Protein AF-R9IE55-F1 (afdb_monomer_lite)

Foldseek 3Di:
DKDKAKFFADPVDPFRWGWDAAPLRDIWIETEDQPDQFKEFEEAPVVVCNRQVPKAWDLAWEQDDDPPDHTDIFTKIWRQWDWDHDPPAIAIEGRRIYTYPYPHDPVTRMYDYPQQLPPKDWDWADPPVNTIIIMIMDDDRYWYKDFDADPVHRRYTPGIHTDPDPPPPDDDPDD

Sequence (175 aa):
MSKILSMQLSNKSTKPVFTTITPANKQIKCLFDTGADMPVWCGSEGLLKIVFPKVELMNKKFLLGGFGRKAEIVDVYKIPEFIIKNEEDILTFQNLYIASSFDRNFGCDLILSATMFSHMDYSILNRMGNSSRLRIEYDRDVYYTQMILNQQRTGVVERIYSFASETEETMNDNI

Radius of gyration: 15.87 Å; chains: 1; bounding box: 41×35×45 Å

Secondary structure (DSSP, 8-state):
--EEEEEEPPTT-SS-EEEEE-TTS-EEEEEEETT-SS-EE-S-HHHHHHH-TT-EEEEEEEEE--TTS--EEEEEEEEEEEEEE-SS-EEEEEEEEEEE-TT---SSSEEEEGGGGTTSEEEEEEEETTEEEEEEEES-SEEEEEEEEETTEEEEEEEEEEESSTT---S-S--

Structure (mmCIF, N/CA/C/O backbone):
data_AF-R9IE55-F1
#
_entry.id   AF-R9IE55-F1
#
loop_
_atom_site.group_PDB
_atom_site.id
_atom_site.type_symbol
_atom_site.label_atom_id
_atom_site.label_alt_id
_atom_site.label_comp_id
_atom_site.label_asym_id
_atom_site.label_entity_id
_atom_site.label_seq_id
_atom_site.pdbx_PDB_ins_code
_atom_site.Cartn_x
_atom_site.Cartn_y
_atom_site.Cartn_z
_atom_site.occupancy
_atom_site.B_iso_or_equiv
_atom_site.auth_seq_id
_atom_site.auth_comp_id
_atom_site.auth_asym_id
_atom_site.auth_atom_id
_atom_site.pdbx_PDB_model_num
ATOM 1 N N . MET A 1 1 ? -23.743 2.382 4.112 1.00 70.06 1 MET A N 1
ATOM 2 C CA . MET A 1 1 ? -23.441 3.546 4.975 1.00 70.06 1 MET A CA 1
ATOM 3 C C . MET A 1 1 ? -21.963 3.831 4.821 1.00 70.06 1 MET A C 1
ATOM 5 O O . MET A 1 1 ? -21.215 2.864 4.772 1.00 70.06 1 MET A O 1
ATOM 9 N N . SER A 1 2 ? -21.569 5.101 4.712 1.00 86.69 2 SER A N 1
ATOM 10 C CA . SER A 1 2 ? -20.148 5.475 4.695 1.00 86.69 2 SER A CA 1
ATOM 11 C C . SER A 1 2 ? -19.520 5.192 6.066 1.00 86.69 2 SER A C 1
ATOM 13 O O . SER A 1 2 ? -20.157 5.441 7.094 1.00 86.69 2 SER A O 1
ATOM 15 N N . LYS A 1 3 ? -18.312 4.634 6.064 1.00 93.81 3 LYS A N 1
ATOM 16 C CA . LYS A 1 3 ? -17.458 4.349 7.222 1.00 93.81 3 LYS A CA 1
ATOM 17 C C . LYS A 1 3 ? -16.253 5.280 7.193 1.00 93.81 3 LYS A C 1
ATOM 19 O O . LYS A 1 3 ? -15.870 5.766 6.131 1.00 93.81 3 LYS A O 1
ATOM 24 N N . ILE A 1 4 ? -15.649 5.530 8.354 1.00 95.50 4 ILE A N 1
ATOM 25 C CA . ILE A 1 4 ? -14.524 6.462 8.477 1.00 95.50 4 ILE A CA 1
ATOM 26 C C . ILE A 1 4 ? -13.386 5.790 9.236 1.00 95.50 4 ILE A C 1
ATOM 28 O O . ILE A 1 4 ? -13.413 5.699 10.455 1.00 95.50 4 ILE A O 1
ATOM 32 N N . LEU A 1 5 ? -12.323 5.420 8.528 1.00 96.38 5 LEU A N 1
ATOM 33 C CA . LEU A 1 5 ? -11.100 4.914 9.137 1.00 96.38 5 LEU A CA 1
ATOM 34 C C . LEU A 1 5 ? -10.164 6.090 9.409 1.00 96.38 5 LEU A C 1
ATOM 36 O O . LEU A 1 5 ? -9.765 6.820 8.502 1.00 9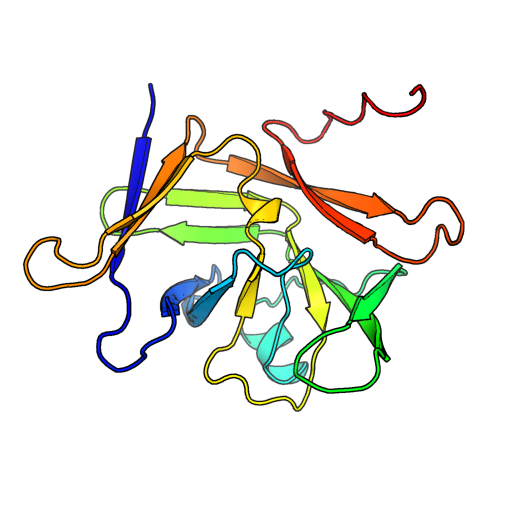6.38 5 LEU A O 1
ATOM 40 N N . SER A 1 6 ? -9.790 6.269 10.672 1.00 95.56 6 SER A N 1
ATOM 41 C CA . SER A 1 6 ? -8.880 7.332 11.099 1.00 95.56 6 SER A CA 1
ATOM 42 C C . SER A 1 6 ? -7.593 6.742 11.672 1.00 95.56 6 SER A C 1
ATOM 44 O O . SER A 1 6 ? -7.588 6.255 12.803 1.00 95.56 6 SER A O 1
ATOM 46 N N . MET A 1 7 ? -6.482 6.901 10.953 1.00 96.56 7 MET A N 1
ATOM 47 C CA . MET A 1 7 ? -5.146 6.475 11.374 1.00 96.56 7 MET A CA 1
ATOM 48 C C . MET A 1 7 ? -4.347 7.645 11.947 1.00 96.56 7 MET A C 1
ATOM 50 O O . MET A 1 7 ? -4.204 8.689 11.309 1.00 96.56 7 MET A O 1
ATOM 54 N N . GLN A 1 8 ? -3.782 7.477 13.142 1.00 95.38 8 GLN A N 1
ATOM 55 C CA . GLN A 1 8 ? -2.867 8.468 13.705 1.00 95.38 8 GLN A CA 1
ATOM 56 C C . GLN A 1 8 ? -1.535 8.466 12.950 1.00 95.38 8 GLN A C 1
ATOM 58 O O . GLN A 1 8 ? -0.887 7.430 12.805 1.00 95.38 8 GLN A O 1
ATOM 63 N N . LEU A 1 9 ? -1.120 9.648 12.497 1.00 96.06 9 LEU A N 1
ATOM 64 C CA . LEU A 1 9 ? 0.173 9.857 11.865 1.00 96.06 9 LEU A CA 1
ATOM 65 C C . LEU A 1 9 ? 1.262 10.043 12.930 1.00 96.06 9 LEU A C 1
ATOM 67 O O . LEU A 1 9 ? 1.040 10.585 14.016 1.00 96.06 9 LEU A O 1
ATOM 71 N N . SER A 1 10 ? 2.470 9.601 12.604 1.00 94.06 10 SER A N 1
ATOM 72 C CA . SER A 1 10 ? 3.658 9.722 13.439 1.00 94.06 10 SER A CA 1
ATOM 73 C C . SER A 1 10 ? 4.043 11.188 13.630 1.00 94.06 10 SER A C 1
ATOM 75 O O . SER A 1 10 ? 4.409 11.869 12.678 1.00 94.06 10 SER A O 1
ATOM 77 N N . ASN A 1 11 ? 4.105 11.638 14.883 1.00 90.25 11 ASN A N 1
ATOM 78 C CA . ASN A 1 11 ? 4.624 12.960 15.254 1.00 90.25 11 ASN A CA 1
ATOM 79 C C . ASN A 1 11 ? 6.151 13.102 15.085 1.00 90.25 11 ASN A C 1
ATOM 81 O O . ASN A 1 11 ? 6.688 14.198 15.206 1.00 90.25 11 ASN A O 1
ATOM 85 N N . LYS A 1 12 ? 6.860 11.999 14.811 1.00 89.19 12 LYS A N 1
ATOM 86 C CA . LYS A 1 12 ? 8.313 11.971 14.565 1.00 89.19 12 LYS A CA 1
ATOM 87 C C . LYS A 1 12 ? 8.685 12.187 13.094 1.00 89.19 12 LYS A C 1
ATOM 89 O O . LYS A 1 12 ? 9.859 12.113 12.750 1.00 89.19 12 LYS A O 1
ATOM 94 N N . SER A 1 13 ? 7.699 12.375 12.219 1.00 86.44 13 SER A N 1
ATOM 95 C CA . SER A 1 13 ? 7.881 12.512 10.774 1.00 86.44 13 SER A CA 1
ATOM 96 C C . SER A 1 13 ? 7.093 13.713 10.272 1.00 86.44 13 SER A C 1
ATOM 98 O O . SER A 1 13 ? 5.951 13.914 10.665 1.00 86.44 13 SER A O 1
ATOM 100 N N . THR A 1 14 ? 7.686 14.490 9.369 1.00 86.00 14 THR A N 1
ATOM 101 C CA . THR A 1 14 ? 6.966 15.532 8.618 1.00 86.00 14 THR A CA 1
ATOM 102 C C . THR A 1 14 ? 6.121 14.947 7.485 1.00 86.00 14 THR A C 1
ATOM 104 O O . THR A 1 14 ? 5.199 15.595 7.002 1.00 86.00 14 THR A O 1
ATOM 107 N N . LYS A 1 15 ? 6.426 13.715 7.062 1.00 91.88 15 LYS A N 1
ATOM 108 C CA . LYS A 1 15 ? 5.652 12.951 6.079 1.00 91.88 15 LYS A CA 1
ATOM 109 C C . LYS A 1 15 ? 4.494 12.203 6.759 1.00 91.88 15 LYS A C 1
ATOM 111 O O . LYS A 1 15 ? 4.687 11.767 7.901 1.00 91.88 15 LYS A O 1
ATOM 116 N N . PRO A 1 16 ? 3.360 11.969 6.069 1.00 95.19 16 PRO A N 1
ATOM 117 C CA . PRO A 1 16 ? 2.189 11.271 6.611 1.00 95.19 16 PRO A CA 1
ATOM 118 C C . PRO A 1 16 ? 2.438 9.760 6.744 1.00 95.19 16 PRO A C 1
ATOM 120 O O . PRO A 1 16 ? 1.968 8.939 5.959 1.00 95.19 16 PRO A O 1
ATOM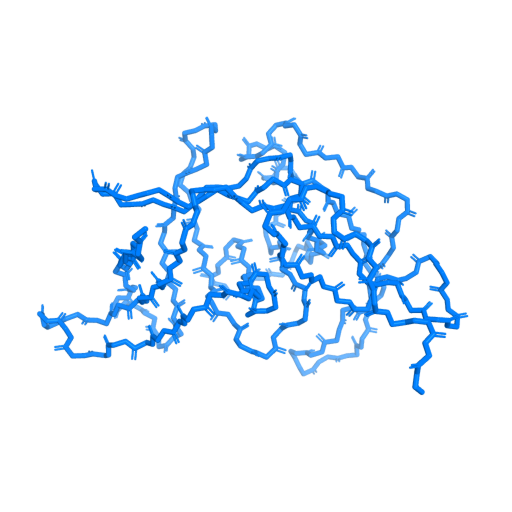 123 N N . VAL A 1 17 ? 3.217 9.404 7.763 1.00 96.75 17 VAL A N 1
ATOM 124 C CA . VAL A 1 17 ? 3.571 8.024 8.099 1.00 96.75 17 VAL A CA 1
ATOM 125 C C . VAL A 1 17 ? 2.673 7.533 9.222 1.00 96.75 17 VAL A C 1
ATOM 127 O O . VAL A 1 17 ? 2.535 8.219 10.229 1.00 96.75 17 VAL A O 1
ATOM 130 N N . PHE A 1 18 ? 2.130 6.331 9.100 1.00 96.62 18 PHE A N 1
ATOM 131 C CA . PHE A 1 18 ? 1.407 5.633 10.164 1.00 96.62 18 PHE A CA 1
ATOM 132 C C . PHE A 1 18 ? 1.877 4.179 10.253 1.00 96.62 18 PHE A C 1
ATOM 134 O O . PHE A 1 18 ? 2.637 3.707 9.410 1.00 96.62 18 PHE A O 1
ATOM 141 N N . THR A 1 19 ? 1.454 3.457 11.284 1.00 96.94 19 THR A N 1
ATOM 142 C CA . THR A 1 19 ? 1.740 2.023 11.422 1.00 96.94 19 THR A CA 1
ATOM 143 C C . THR A 1 19 ? 0.476 1.200 11.255 1.00 96.94 19 THR A C 1
ATOM 145 O O . THR A 1 19 ? -0.568 1.583 11.776 1.00 96.94 19 THR A O 1
ATOM 148 N N . THR A 1 20 ? 0.587 0.048 10.599 1.00 96.31 20 THR A N 1
ATOM 149 C CA . THR A 1 20 ? -0.461 -0.985 10.576 1.00 96.31 20 THR A CA 1
ATOM 150 C C . THR A 1 20 ? 0.122 -2.332 11.007 1.00 96.31 20 THR A C 1
ATOM 152 O O . THR A 1 20 ? 1.343 -2.477 11.133 1.00 96.31 20 THR A O 1
ATOM 155 N N . ILE A 1 21 ? -0.747 -3.308 11.260 1.00 95.56 21 ILE A N 1
ATOM 156 C CA . ILE A 1 21 ? -0.380 -4.683 11.603 1.00 95.56 21 ILE A CA 1
ATOM 157 C C . ILE A 1 21 ? -0.799 -5.592 10.447 1.00 95.56 21 ILE A C 1
ATOM 159 O O . ILE A 1 21 ? -1.964 -5.599 10.056 1.00 95.56 21 ILE A O 1
ATOM 163 N N . THR A 1 22 ? 0.144 -6.365 9.909 1.00 94.88 22 THR A N 1
ATOM 164 C CA . THR A 1 22 ? -0.122 -7.322 8.828 1.00 94.88 22 THR A CA 1
ATOM 165 C C . THR A 1 22 ? -0.887 -8.552 9.337 1.00 94.88 22 THR A C 1
ATOM 167 O O . THR A 1 22 ? -0.865 -8.831 10.541 1.00 94.88 22 THR A O 1
ATOM 170 N N . PRO A 1 23 ? -1.497 -9.364 8.449 1.00 91.38 23 PRO A N 1
ATOM 171 C CA . PRO A 1 23 ? -2.125 -10.633 8.839 1.00 91.38 23 PRO A CA 1
ATOM 172 C C . PRO A 1 23 ? -1.185 -11.597 9.588 1.00 91.38 23 PRO A C 1
ATOM 174 O O . PRO A 1 23 ? -1.635 -12.412 10.387 1.00 91.38 23 PRO A O 1
ATOM 177 N N . ALA A 1 24 ? 0.134 -11.473 9.393 1.00 94.50 24 ALA A N 1
ATOM 178 C CA . ALA A 1 24 ? 1.160 -12.236 10.111 1.00 94.50 24 ALA A CA 1
ATOM 179 C C . ALA A 1 24 ? 1.528 -11.647 11.493 1.00 94.50 24 ALA A C 1
ATOM 181 O O . ALA A 1 24 ? 2.557 -12.008 12.071 1.00 94.50 24 ALA A O 1
ATOM 182 N N . ASN A 1 25 ? 0.720 -10.718 12.016 1.00 95.19 25 ASN A N 1
ATOM 183 C CA . ASN A 1 25 ? 0.936 -10.007 13.277 1.00 95.19 25 ASN A CA 1
ATOM 184 C C . ASN A 1 25 ? 2.294 -9.278 13.340 1.00 95.19 25 ASN A C 1
ATOM 186 O O . ASN A 1 25 ? 2.983 -9.280 14.364 1.00 95.19 25 ASN A O 1
ATOM 190 N N . LYS A 1 26 ? 2.714 -8.683 12.217 1.00 96.50 26 LYS A N 1
ATOM 191 C CA . LYS A 1 26 ? 3.920 -7.849 12.133 1.00 96.50 26 LYS A CA 1
ATOM 192 C C . LYS A 1 26 ? 3.524 -6.391 11.985 1.00 96.50 26 LYS A C 1
ATOM 194 O O . LYS A 1 26 ? 2.661 -6.067 11.178 1.00 96.50 26 LYS A O 1
ATOM 199 N N . GLN A 1 27 ? 4.159 -5.512 12.751 1.00 96.38 27 GLN A N 1
ATOM 200 C CA . GLN A 1 27 ? 3.977 -4.075 12.584 1.00 96.38 27 GLN A CA 1
ATOM 201 C C . GLN A 1 27 ? 4.848 -3.577 11.429 1.00 96.38 27 GLN A C 1
ATOM 203 O O . GLN A 1 27 ? 6.033 -3.901 11.376 1.00 96.38 27 GLN A O 1
ATOM 208 N N . ILE A 1 28 ? 4.265 -2.768 10.549 1.00 96.94 28 ILE A N 1
ATOM 209 C CA . ILE A 1 28 ? 4.974 -2.084 9.461 1.00 96.94 28 ILE A CA 1
ATOM 210 C C . ILE A 1 28 ? 4.623 -0.595 9.448 1.00 96.94 28 ILE A C 1
ATOM 212 O O . ILE A 1 28 ? 3.524 -0.199 9.849 1.00 96.94 28 ILE A O 1
ATOM 216 N N . LYS A 1 29 ? 5.552 0.235 8.975 1.00 96.88 29 LYS A N 1
ATOM 217 C CA . LYS A 1 29 ? 5.379 1.674 8.756 1.00 96.88 29 LYS A CA 1
ATOM 218 C C . LYS A 1 29 ? 4.949 1.932 7.319 1.00 96.88 29 LYS A C 1
ATOM 220 O O . LYS A 1 29 ? 5.693 1.637 6.386 1.00 96.88 29 LYS A O 1
ATOM 225 N N . CYS A 1 30 ? 3.783 2.539 7.164 1.00 97.62 30 CYS A N 1
ATOM 226 C CA . CYS A 1 30 ? 3.226 2.942 5.884 1.00 97.62 30 CYS A CA 1
ATOM 227 C C . CYS A 1 30 ? 3.381 4.453 5.691 1.00 97.62 30 CYS A C 1
ATOM 229 O O . CYS A 1 30 ? 3.041 5.220 6.591 1.00 97.62 30 CYS A O 1
ATOM 231 N N . LEU A 1 31 ? 3.873 4.883 4.532 1.00 97.00 31 LEU A N 1
ATOM 232 C CA . LEU A 1 31 ? 3.827 6.276 4.083 1.00 97.00 31 LEU A CA 1
ATOM 233 C C . LEU A 1 31 ? 2.663 6.434 3.106 1.00 97.00 31 LEU A C 1
ATOM 235 O O . LEU A 1 31 ? 2.646 5.755 2.088 1.00 97.00 31 LEU A O 1
ATOM 239 N N . PHE A 1 32 ? 1.728 7.339 3.379 1.00 96.88 32 PHE A N 1
ATOM 240 C CA . PHE A 1 32 ? 0.729 7.728 2.385 1.00 96.88 32 PHE A CA 1
ATOM 241 C C . PHE A 1 32 ? 1.335 8.728 1.390 1.00 96.88 32 PHE A C 1
ATOM 243 O O . PHE A 1 32 ? 1.819 9.782 1.803 1.00 96.88 32 PHE A O 1
ATOM 250 N N . ASP A 1 33 ? 1.330 8.412 0.096 1.00 94.88 33 ASP A N 1
ATOM 251 C CA . ASP A 1 33 ? 1.934 9.256 -0.938 1.00 94.88 33 ASP A CA 1
ATOM 252 C C . ASP A 1 33 ? 0.954 9.525 -2.084 1.00 94.88 33 ASP A C 1
ATOM 254 O O . ASP A 1 33 ? 0.609 8.645 -2.876 1.00 94.88 33 ASP A O 1
ATOM 258 N N . THR A 1 34 ? 0.516 10.781 -2.183 1.00 93.12 34 THR A N 1
ATOM 259 C CA . THR A 1 34 ? -0.394 11.232 -3.239 1.00 93.12 34 THR A CA 1
ATOM 260 C C . THR A 1 34 ? 0.274 11.374 -4.601 1.00 93.12 34 THR A C 1
ATOM 262 O O . THR A 1 34 ? -0.429 11.520 -5.593 1.00 93.12 34 THR A O 1
ATOM 265 N N . GLY A 1 35 ? 1.609 11.381 -4.657 1.00 92.06 35 GLY A N 1
ATOM 266 C CA . GLY A 1 35 ? 2.381 11.473 -5.897 1.00 92.06 35 GLY A CA 1
ATOM 267 C C . GLY A 1 35 ? 2.828 10.124 -6.460 1.00 92.06 35 GLY A C 1
ATOM 268 O O . GLY A 1 35 ? 3.492 10.105 -7.492 1.00 92.06 35 GLY A O 1
ATOM 269 N N . ALA A 1 36 ? 2.514 9.013 -5.788 1.00 92.75 36 ALA A N 1
ATOM 270 C CA . ALA A 1 36 ? 2.854 7.674 -6.250 1.00 92.75 36 ALA A CA 1
ATOM 271 C C . ALA A 1 36 ? 1.691 7.044 -7.033 1.00 92.75 36 ALA A C 1
ATOM 273 O O . ALA A 1 36 ? 0.541 7.119 -6.606 1.00 92.75 36 ALA A O 1
ATOM 274 N N . ASP A 1 37 ? 2.012 6.355 -8.129 1.00 92.69 37 ASP A N 1
ATOM 275 C CA . ASP A 1 37 ? 1.044 5.627 -8.969 1.00 92.69 37 ASP A CA 1
ATOM 276 C C . ASP A 1 37 ? 0.905 4.140 -8.592 1.00 92.69 37 ASP A C 1
ATOM 278 O O . ASP A 1 37 ? -0.050 3.462 -8.982 1.00 92.69 37 ASP A O 1
ATOM 282 N N . MET A 1 38 ? 1.868 3.634 -7.820 1.00 94.81 38 MET A N 1
ATOM 283 C CA . MET A 1 38 ? 2.006 2.242 -7.405 1.00 94.81 38 MET A CA 1
ATOM 284 C C . MET A 1 38 ? 2.545 2.207 -5.969 1.00 94.81 38 MET A C 1
ATOM 286 O O . MET A 1 38 ? 3.484 2.952 -5.673 1.00 94.81 38 MET A O 1
ATOM 290 N N . PRO A 1 39 ? 2.011 1.363 -5.070 1.00 97.00 39 PRO A N 1
ATOM 291 C CA . PRO A 1 39 ? 2.603 1.149 -3.766 1.00 97.00 39 PRO A CA 1
ATOM 292 C C . PRO A 1 39 ? 4.000 0.553 -3.918 1.00 97.00 39 PRO A C 1
ATOM 294 O O . PRO A 1 39 ? 4.252 -0.273 -4.797 1.00 97.00 39 PRO A O 1
ATOM 297 N N . VAL A 1 40 ? 4.923 0.951 -3.051 1.00 96.62 40 VAL A N 1
ATOM 298 C CA . VAL A 1 40 ? 6.332 0.558 -3.162 1.00 96.62 40 VAL A CA 1
ATOM 299 C C . VAL A 1 40 ? 6.799 -0.043 -1.854 1.00 96.62 40 VAL A C 1
ATOM 301 O O . VAL A 1 40 ? 6.778 0.621 -0.820 1.00 96.62 40 VAL A O 1
ATOM 304 N N . TRP A 1 41 ? 7.270 -1.284 -1.897 1.00 97.00 41 TRP A N 1
ATOM 305 C CA . TRP A 1 41 ? 7.956 -1.885 -0.762 1.00 97.00 41 TRP A CA 1
ATOM 306 C C . TRP A 1 41 ? 9.412 -1.429 -0.712 1.00 97.00 41 TRP A C 1
ATOM 308 O O . TRP A 1 41 ? 10.153 -1.554 -1.689 1.00 97.00 41 TRP A O 1
ATOM 318 N N . CYS A 1 42 ? 9.817 -0.909 0.441 1.00 94.69 42 CYS A N 1
ATOM 319 C CA . CYS A 1 42 ? 11.118 -0.284 0.665 1.00 94.69 42 CYS A CA 1
ATOM 320 C C . CYS A 1 42 ? 12.079 -1.163 1.481 1.00 94.69 42 CYS A C 1
ATOM 322 O O . CYS A 1 42 ? 13.288 -0.945 1.461 1.00 94.69 42 CYS A O 1
ATOM 324 N N . GLY A 1 43 ? 11.559 -2.149 2.219 1.00 92.31 43 GLY A N 1
ATOM 325 C CA . GLY A 1 43 ? 12.379 -3.105 2.967 1.00 92.31 43 GLY A CA 1
ATOM 326 C C . GLY A 1 43 ? 13.114 -4.094 2.057 1.00 92.31 43 GLY A C 1
ATOM 327 O O . GLY A 1 43 ? 12.968 -4.066 0.842 1.00 92.31 43 GLY A O 1
ATOM 328 N N . SER A 1 44 ? 13.871 -5.028 2.632 1.00 93.62 44 SER A N 1
ATOM 329 C CA . SER A 1 44 ? 14.452 -6.134 1.857 1.00 93.62 44 SER A CA 1
ATOM 330 C C . SER A 1 44 ? 13.383 -7.139 1.409 1.00 93.62 44 SER A C 1
ATOM 332 O O . SER A 1 44 ? 12.296 -7.211 1.993 1.00 93.62 44 SER A O 1
ATOM 334 N N . GLU A 1 45 ? 13.697 -7.965 0.409 1.00 94.94 45 GLU A N 1
ATOM 335 C CA . GLU A 1 45 ? 12.820 -9.062 -0.026 1.00 94.94 45 GLU A CA 1
ATOM 336 C C . GLU A 1 45 ? 12.577 -10.086 1.095 1.00 94.94 45 GLU A C 1
ATOM 338 O O . GLU A 1 45 ? 11.461 -10.567 1.292 1.00 94.94 45 GLU A O 1
ATOM 343 N N . GLY A 1 46 ? 13.616 -10.395 1.878 1.00 95.12 46 GLY A N 1
ATOM 344 C CA . GLY A 1 46 ? 13.490 -11.280 3.034 1.00 95.12 46 GLY A CA 1
ATOM 345 C C . GLY A 1 46 ? 12.493 -10.734 4.058 1.00 95.12 46 GLY A C 1
ATOM 346 O O . GLY A 1 46 ? 11.645 -11.478 4.546 1.00 95.12 46 GLY A O 1
ATOM 347 N N . LEU A 1 47 ? 12.535 -9.423 4.331 1.00 94.62 47 LEU A N 1
ATOM 348 C CA . LEU A 1 47 ? 11.567 -8.789 5.222 1.00 94.62 47 LEU A CA 1
ATOM 349 C C . LEU A 1 47 ? 10.154 -8.819 4.629 1.00 94.62 47 LEU A C 1
ATOM 351 O O . LEU A 1 47 ? 9.224 -9.138 5.364 1.00 94.62 47 LEU A O 1
ATOM 355 N N . LEU A 1 48 ? 10.000 -8.569 3.321 1.00 96.56 48 LEU A N 1
ATOM 356 C CA . LEU A 1 48 ? 8.710 -8.662 2.626 1.00 96.56 48 LEU A CA 1
ATOM 357 C C . LEU A 1 48 ? 8.057 -10.029 2.859 1.00 96.56 48 LEU A C 1
ATOM 359 O O . LEU A 1 48 ? 6.907 -10.105 3.282 1.00 96.56 48 LEU A O 1
ATOM 363 N N . LYS A 1 49 ? 8.818 -11.107 2.652 1.00 96.81 49 LYS A N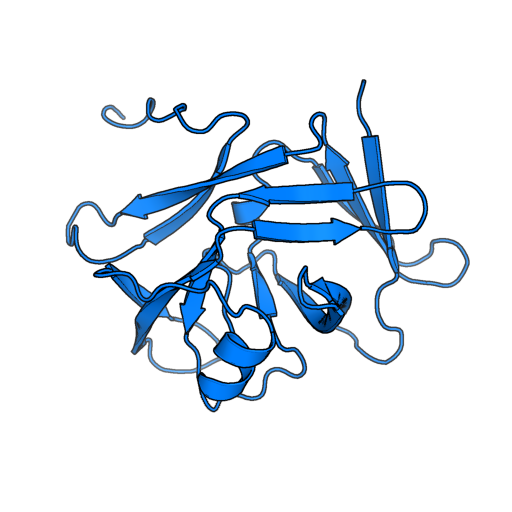 1
ATOM 364 C CA . LYS A 1 49 ? 8.355 -12.490 2.844 1.00 96.81 49 LYS A CA 1
ATOM 365 C C . LYS A 1 49 ? 8.080 -12.831 4.313 1.00 96.81 49 LYS A C 1
ATOM 367 O O . LYS A 1 49 ? 7.227 -13.664 4.593 1.00 96.81 49 LYS A O 1
ATOM 372 N N . ILE A 1 50 ? 8.755 -12.182 5.263 1.00 96.44 50 ILE A N 1
ATOM 373 C CA . ILE A 1 50 ? 8.464 -12.340 6.698 1.00 96.44 50 ILE A CA 1
ATOM 374 C C . ILE A 1 50 ? 7.144 -11.653 7.074 1.00 96.44 50 ILE A C 1
ATOM 376 O O . ILE A 1 50 ? 6.365 -12.212 7.848 1.00 96.44 50 ILE A O 1
ATOM 380 N N . VAL A 1 51 ? 6.894 -10.439 6.570 1.00 96.88 51 VAL A N 1
ATOM 381 C CA . VAL A 1 51 ? 5.694 -9.663 6.934 1.00 96.88 51 VAL A CA 1
ATOM 382 C C . VAL A 1 51 ? 4.452 -10.062 6.129 1.00 96.88 51 VAL A C 1
ATOM 384 O O . VAL A 1 51 ? 3.342 -9.957 6.657 1.00 96.88 51 VAL A O 1
ATOM 387 N N . PHE A 1 52 ? 4.643 -10.579 4.910 1.00 97.62 52 PHE A N 1
ATOM 388 C CA . PHE A 1 52 ? 3.619 -11.119 4.014 1.00 97.62 52 PHE A CA 1
ATOM 389 C C . PHE A 1 52 ? 4.044 -12.507 3.485 1.00 97.62 52 PHE A C 1
ATOM 391 O O . PHE A 1 52 ? 4.506 -12.628 2.353 1.00 97.62 52 PHE A O 1
ATOM 398 N N . PRO A 1 53 ? 3.862 -13.591 4.264 1.00 97.25 53 PRO A N 1
ATOM 399 C CA . PRO A 1 53 ? 4.336 -14.931 3.887 1.00 97.25 53 PRO A CA 1
ATOM 400 C C . PRO A 1 53 ? 3.716 -15.517 2.615 1.00 97.25 53 PRO A C 1
ATOM 402 O O . PRO A 1 53 ? 4.293 -16.414 2.010 1.00 97.25 53 PRO A O 1
ATOM 405 N N . LYS A 1 54 ? 2.537 -15.023 2.219 1.00 97.75 54 LYS A N 1
ATOM 406 C CA . LYS A 1 54 ? 1.819 -15.439 1.005 1.00 97.75 54 LYS A CA 1
ATOM 407 C C . LYS A 1 54 ? 2.076 -14.512 -0.192 1.00 97.75 54 LYS A C 1
ATOM 409 O O . LYS A 1 54 ? 1.309 -14.541 -1.143 1.00 97.75 54 LYS A O 1
ATOM 414 N N . VAL A 1 55 ? 3.075 -13.631 -0.118 1.00 98.06 55 VAL A N 1
ATOM 415 C CA . VAL A 1 55 ? 3.404 -12.719 -1.219 1.00 98.06 55 VAL A CA 1
ATOM 416 C C . VAL A 1 55 ? 3.912 -13.496 -2.437 1.00 98.06 55 VAL A C 1
ATOM 418 O O . VAL A 1 55 ? 4.719 -14.417 -2.306 1.00 98.06 55 VAL A O 1
ATOM 421 N N . GLU A 1 56 ? 3.468 -13.103 -3.625 1.00 98.06 56 GLU A N 1
ATOM 422 C CA . GLU A 1 56 ? 3.799 -13.762 -4.890 1.00 98.06 56 GLU A CA 1
ATOM 423 C C . GLU A 1 56 ? 4.572 -12.804 -5.801 1.00 98.06 56 GLU A C 1
ATOM 425 O O . GLU A 1 56 ? 4.199 -11.640 -5.939 1.00 98.06 56 GLU A O 1
ATOM 430 N N . LEU A 1 57 ? 5.648 -13.277 -6.436 1.00 97.62 57 LEU A N 1
ATOM 431 C CA . LEU A 1 57 ? 6.319 -12.530 -7.503 1.00 97.62 57 LEU A CA 1
ATOM 432 C C . LEU A 1 57 ? 5.499 -12.654 -8.791 1.00 97.62 57 LEU A C 1
ATOM 434 O O . LEU A 1 57 ? 5.221 -13.762 -9.251 1.00 97.62 57 LEU A O 1
ATOM 438 N N . MET A 1 58 ? 5.152 -11.523 -9.397 1.00 96.38 58 MET A N 1
ATOM 439 C CA . MET A 1 58 ? 4.379 -11.483 -10.633 1.00 96.38 58 MET A CA 1
ATOM 440 C C . MET A 1 58 ? 5.299 -11.447 -11.852 1.00 96.38 58 MET A C 1
ATOM 442 O O . MET A 1 58 ? 6.348 -10.806 -11.842 1.00 96.38 58 MET A O 1
ATOM 446 N N . ASN A 1 59 ? 4.865 -12.044 -12.966 1.00 94.75 59 ASN A N 1
ATOM 447 C CA . ASN A 1 59 ? 5.521 -11.865 -14.266 1.00 94.75 59 ASN A CA 1
ATOM 448 C C . ASN A 1 59 ? 5.150 -10.505 -14.896 1.00 94.75 59 ASN A C 1
ATOM 450 O O . ASN A 1 59 ? 4.558 -10.433 -15.975 1.00 94.75 59 ASN A O 1
ATOM 454 N N . LYS A 1 60 ? 5.422 -9.424 -14.160 1.00 94.50 60 LYS A N 1
ATOM 455 C CA . LYS A 1 60 ? 5.173 -8.024 -14.517 1.00 94.50 60 LYS A CA 1
ATOM 456 C C . LYS A 1 60 ? 6.288 -7.154 -13.945 1.00 94.50 60 LYS A C 1
ATOM 458 O O . LYS A 1 60 ? 6.922 -7.510 -12.955 1.00 94.50 60 LYS A O 1
ATOM 463 N N . LYS A 1 61 ? 6.522 -6.006 -14.573 1.00 95.88 61 LYS A N 1
ATOM 464 C CA . LYS A 1 61 ? 7.517 -5.020 -14.142 1.00 95.88 61 LYS A CA 1
ATOM 465 C C . LYS A 1 61 ? 6.870 -3.664 -13.905 1.00 95.88 61 LYS A C 1
ATOM 467 O O . LYS A 1 61 ? 5.804 -3.391 -14.445 1.00 95.88 61 LYS A O 1
ATOM 472 N N . PHE A 1 62 ? 7.537 -2.796 -13.159 1.00 95.31 62 PHE A N 1
ATOM 473 C CA . PHE A 1 62 ? 7.141 -1.400 -12.985 1.00 95.31 62 PHE A CA 1
ATOM 474 C C . PHE A 1 62 ? 8.324 -0.484 -13.302 1.00 95.31 62 PHE A C 1
ATOM 476 O O . PHE A 1 62 ? 9.463 -0.813 -12.967 1.00 95.31 62 PHE A O 1
ATOM 483 N N . LEU A 1 63 ? 8.078 0.645 -13.972 1.00 93.31 63 LEU A N 1
ATOM 484 C CA . LEU A 1 63 ? 9.103 1.667 -14.185 1.00 93.31 63 LEU A CA 1
ATOM 485 C C . LEU A 1 63 ? 9.087 2.626 -12.991 1.00 93.31 63 LEU A C 1
ATOM 487 O O . LEU A 1 63 ? 8.366 3.619 -12.985 1.00 93.31 63 LEU A O 1
ATOM 491 N N . LEU A 1 64 ? 9.890 2.321 -11.976 1.00 91.62 64 LEU A N 1
ATOM 492 C CA . LEU A 1 64 ? 9.990 3.130 -10.771 1.00 91.62 64 LEU A CA 1
ATOM 493 C C . LEU A 1 64 ? 10.809 4.394 -11.051 1.00 91.62 64 LEU A C 1
ATOM 495 O O . LEU A 1 64 ? 12.038 4.358 -11.145 1.00 91.62 64 LEU A O 1
ATOM 499 N N . GLY A 1 65 ? 10.110 5.517 -11.196 1.00 87.94 65 GLY A N 1
ATOM 500 C CA . GLY A 1 65 ? 10.684 6.859 -11.278 1.00 87.94 65 GLY A CA 1
ATOM 501 C C . GLY A 1 65 ? 10.663 7.606 -9.941 1.00 87.94 65 GLY A C 1
ATOM 502 O O . GLY A 1 65 ? 10.196 7.099 -8.924 1.00 87.94 65 GLY A O 1
ATOM 503 N N . GLY A 1 66 ? 11.164 8.843 -9.953 1.00 81.56 66 GLY A N 1
ATOM 504 C CA . GLY A 1 66 ? 11.127 9.738 -8.795 1.00 81.56 66 GLY A CA 1
ATOM 505 C C . GLY A 1 66 ? 12.366 9.663 -7.898 1.00 81.56 66 GLY A C 1
ATOM 506 O O . GLY A 1 66 ? 13.424 9.162 -8.279 1.00 81.56 66 GLY A O 1
ATOM 507 N N . PHE A 1 67 ? 12.256 10.249 -6.704 1.00 75.50 67 PHE A N 1
ATOM 508 C CA . PHE A 1 67 ? 13.322 10.295 -5.689 1.00 75.50 67 PHE A CA 1
ATOM 509 C C . PHE A 1 67 ? 14.654 10.921 -6.155 1.00 75.50 67 PHE A C 1
ATOM 511 O O . PHE A 1 67 ? 15.714 10.600 -5.618 1.00 75.50 67 PHE A O 1
ATOM 518 N N . GLY A 1 68 ? 14.611 11.811 -7.156 1.00 75.25 68 GLY A N 1
ATOM 519 C CA . GLY A 1 68 ? 15.795 12.498 -7.688 1.00 75.25 68 GLY A CA 1
ATOM 520 C C . GLY A 1 68 ? 16.777 11.580 -8.424 1.00 75.25 68 GLY A C 1
ATOM 521 O O . GLY A 1 68 ? 17.951 11.921 -8.558 1.00 75.25 68 GLY A O 1
ATOM 522 N N . ARG A 1 69 ? 16.325 10.401 -8.869 1.00 76.50 69 ARG A N 1
ATOM 523 C CA . ARG A 1 69 ? 17.155 9.392 -9.536 1.00 76.50 69 ARG A CA 1
ATOM 524 C C . ARG A 1 69 ? 16.639 9.068 -10.930 1.00 76.50 69 ARG A C 1
ATOM 526 O O . ARG A 1 69 ? 15.514 9.394 -11.301 1.00 76.50 69 ARG A O 1
ATOM 533 N N . LYS A 1 70 ? 17.492 8.392 -11.701 1.00 85.06 70 LYS A N 1
ATOM 534 C CA . LYS A 1 70 ? 17.096 7.788 -12.971 1.00 85.06 70 LYS A CA 1
ATOM 535 C C . LYS A 1 70 ? 16.061 6.695 -12.702 1.00 85.06 70 LYS A C 1
ATOM 537 O O . LYS A 1 70 ? 16.230 5.914 -11.769 1.00 85.06 70 LYS A O 1
ATOM 542 N N . ALA A 1 71 ? 15.022 6.656 -13.531 1.00 89.44 71 ALA A N 1
ATOM 543 C CA . ALA A 1 71 ? 14.012 5.614 -13.459 1.00 89.44 71 ALA A CA 1
ATOM 544 C C . ALA A 1 71 ? 14.635 4.224 -13.669 1.00 89.44 71 ALA A C 1
ATOM 546 O O . ALA A 1 71 ? 15.548 4.059 -14.485 1.00 89.44 71 ALA A O 1
ATOM 547 N N . GLU A 1 72 ? 14.123 3.236 -12.946 1.00 91.31 72 GLU A N 1
ATOM 548 C CA . GLU A 1 72 ? 14.583 1.848 -12.986 1.00 91.31 72 GLU A CA 1
ATOM 549 C C . GLU A 1 72 ? 13.414 0.884 -13.190 1.00 91.31 72 GLU A C 1
ATOM 551 O O . GLU A 1 72 ? 12.281 1.166 -12.811 1.00 91.31 72 GLU A O 1
ATOM 556 N N . ILE A 1 73 ? 13.691 -0.260 -13.814 1.00 92.69 73 ILE A N 1
ATOM 557 C CA . ILE A 1 73 ? 12.701 -1.323 -13.982 1.00 92.69 73 ILE A CA 1
ATOM 558 C C . ILE A 1 73 ? 12.807 -2.248 -12.776 1.00 92.69 73 ILE A C 1
ATOM 560 O O . ILE A 1 73 ? 13.872 -2.813 -12.535 1.00 92.69 73 ILE A O 1
ATOM 564 N N . VAL A 1 74 ? 11.702 -2.424 -12.059 1.00 95.00 74 VAL A N 1
ATOM 565 C CA . VAL A 1 74 ? 11.641 -3.240 -10.843 1.00 95.00 74 VAL A CA 1
ATOM 566 C C . VAL A 1 74 ? 10.588 -4.334 -10.939 1.00 95.00 74 VAL A C 1
ATOM 568 O O . VAL A 1 74 ? 9.694 -4.285 -11.790 1.00 95.00 74 VAL A O 1
ATOM 571 N N . ASP A 1 75 ? 10.718 -5.336 -10.074 1.00 96.81 75 ASP A N 1
ATOM 572 C CA . ASP A 1 75 ? 9.754 -6.420 -9.934 1.00 96.81 75 ASP A CA 1
ATOM 573 C C . ASP A 1 75 ? 8.447 -5.951 -9.294 1.00 96.81 75 ASP A C 1
ATOM 575 O O . ASP A 1 75 ? 8.414 -5.014 -8.489 1.00 96.81 75 ASP A O 1
ATOM 579 N N . VAL A 1 76 ? 7.364 -6.634 -9.664 1.00 97.50 76 VAL A N 1
ATOM 580 C CA . VAL A 1 76 ? 6.039 -6.448 -9.074 1.00 97.50 76 VAL A CA 1
ATOM 581 C C . VAL A 1 76 ? 5.686 -7.679 -8.256 1.00 97.50 76 VAL A C 1
ATOM 583 O O . VAL A 1 76 ? 5.777 -8.805 -8.740 1.00 97.50 76 VAL A O 1
ATOM 586 N N . TYR A 1 77 ? 5.243 -7.456 -7.028 1.00 98.12 77 TYR A N 1
ATOM 587 C CA . TYR A 1 77 ? 4.749 -8.494 -6.137 1.00 98.12 77 TYR A CA 1
ATOM 588 C C . TYR A 1 77 ? 3.256 -8.312 -5.891 1.00 98.12 77 TYR A C 1
ATOM 590 O O . TYR A 1 77 ? 2.744 -7.195 -5.928 1.00 98.12 77 TYR A O 1
ATOM 598 N N . LYS A 1 78 ? 2.564 -9.411 -5.611 1.00 98.06 78 LYS A N 1
ATOM 599 C CA . LYS A 1 78 ? 1.163 -9.445 -5.207 1.00 98.06 78 LYS A CA 1
ATOM 600 C C . LYS A 1 78 ? 1.076 -9.883 -3.753 1.00 98.06 78 LYS A C 1
ATOM 602 O O . LYS A 1 78 ? 1.512 -10.976 -3.399 1.00 98.06 78 LYS A O 1
ATOM 607 N N . ILE A 1 79 ? 0.494 -9.038 -2.915 1.00 98.06 79 ILE A N 1
ATOM 608 C CA . ILE A 1 79 ? 0.109 -9.357 -1.543 1.00 98.06 79 ILE A CA 1
ATOM 609 C C . ILE A 1 79 ? -1.368 -9.773 -1.583 1.00 98.06 79 ILE A C 1
ATOM 611 O O . ILE A 1 79 ? -2.209 -8.941 -1.917 1.00 98.06 79 ILE A O 1
ATOM 615 N N . PRO A 1 80 ? -1.722 -11.030 -1.254 1.00 96.94 80 PRO A N 1
ATOM 616 C CA . PRO A 1 80 ? -3.110 -11.480 -1.346 1.00 96.94 80 PRO A CA 1
ATOM 617 C C . PRO A 1 80 ? -4.070 -10.661 -0.484 1.00 96.94 80 PRO A C 1
ATOM 619 O O . PRO A 1 80 ? -5.167 -10.362 -0.928 1.00 96.94 80 PRO A O 1
ATOM 622 N N . GLU A 1 81 ? -3.637 -10.249 0.708 1.00 96.81 81 GLU A N 1
ATOM 623 C CA . GLU A 1 81 ? -4.453 -9.481 1.645 1.00 96.81 81 GLU A CA 1
ATOM 624 C C . GLU A 1 81 ? -3.598 -8.440 2.377 1.00 96.81 81 GLU A C 1
ATOM 626 O O . GLU A 1 81 ? -2.602 -8.772 3.030 1.00 96.81 81 GLU A O 1
ATOM 631 N N . PHE A 1 82 ? -4.003 -7.177 2.283 1.00 97.88 82 PHE A N 1
ATOM 632 C CA . PHE A 1 82 ? -3.419 -6.057 3.009 1.00 97.88 82 PHE A CA 1
ATOM 633 C C . PHE A 1 82 ? -4.500 -5.331 3.809 1.00 97.88 82 PHE A C 1
ATOM 635 O O . PHE A 1 82 ? -5.555 -5.006 3.276 1.00 97.88 82 PHE A O 1
ATOM 642 N N . ILE A 1 83 ? -4.239 -5.069 5.091 1.00 97.00 83 ILE A N 1
ATOM 643 C CA . ILE A 1 83 ? -5.237 -4.528 6.019 1.00 97.00 83 ILE A CA 1
ATOM 644 C C . ILE A 1 83 ? -4.736 -3.215 6.619 1.00 97.00 83 ILE A C 1
ATOM 646 O O . ILE A 1 83 ? -3.617 -3.127 7.138 1.00 97.00 83 ILE A O 1
ATOM 650 N N . ILE A 1 84 ? -5.609 -2.211 6.614 1.00 97.00 84 ILE A N 1
ATOM 651 C CA . ILE A 1 84 ? -5.485 -0.999 7.421 1.00 97.00 84 ILE A CA 1
ATOM 652 C C . ILE A 1 84 ? -6.632 -1.019 8.427 1.00 97.00 84 ILE A C 1
ATOM 654 O O . ILE A 1 84 ? -7.791 -1.129 8.041 1.00 97.00 84 ILE A O 1
ATOM 658 N N . LYS A 1 85 ? -6.325 -0.945 9.721 1.00 95.31 85 LYS A N 1
ATOM 659 C CA . LYS A 1 85 ? -7.350 -0.974 10.768 1.00 95.31 85 LYS A CA 1
ATOM 660 C C . LYS A 1 85 ? -6.972 -0.127 11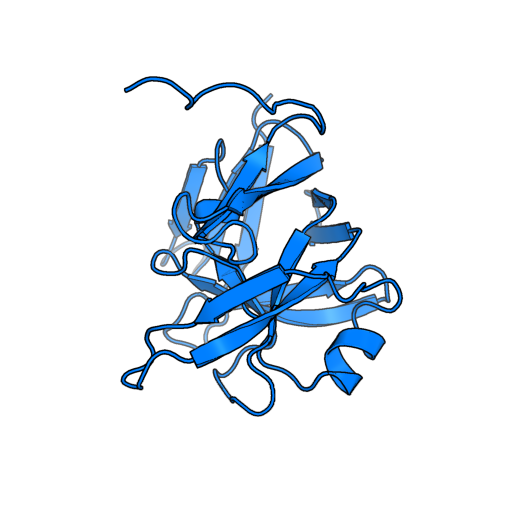.970 1.00 95.31 85 LYS A C 1
ATOM 662 O O . LYS A 1 85 ? -5.786 0.039 12.262 1.00 95.31 85 LYS A O 1
ATOM 667 N N . ASN A 1 86 ? -7.987 0.345 12.680 1.00 92.56 86 ASN A N 1
ATOM 668 C CA . ASN A 1 86 ? -7.870 0.867 14.037 1.00 92.56 86 ASN A CA 1
ATOM 669 C C . ASN A 1 86 ? -8.676 -0.045 14.992 1.00 92.56 86 ASN A C 1
ATOM 671 O O . ASN A 1 86 ? -8.831 -1.235 14.714 1.00 92.56 86 ASN A O 1
ATOM 675 N N . GLU A 1 87 ? -9.114 0.469 16.140 1.00 89.56 87 GLU A N 1
ATOM 676 C CA . GLU A 1 87 ? -9.892 -0.300 17.125 1.00 89.56 87 GLU A CA 1
ATOM 677 C C . GLU A 1 87 ? -11.348 -0.556 16.693 1.00 89.56 87 GLU A C 1
ATOM 679 O O . GLU A 1 87 ? -11.946 -1.531 17.142 1.00 89.56 87 GLU A O 1
ATOM 684 N N . GLU A 1 88 ? -11.903 0.285 15.818 1.00 90.88 88 GLU A N 1
ATOM 685 C CA . GLU A 1 88 ? -13.331 0.316 15.464 1.00 90.88 88 GLU A CA 1
ATOM 686 C C . GLU A 1 88 ? -13.593 -0.138 14.018 1.00 90.88 88 GLU A C 1
ATOM 688 O O . GLU A 1 88 ? -14.602 -0.781 13.733 1.00 90.88 88 GLU A O 1
ATOM 693 N N . ASP A 1 89 ? -12.658 0.151 13.114 1.00 94.88 89 ASP A N 1
ATOM 694 C CA . ASP A 1 89 ? -12.819 0.074 11.668 1.00 94.88 89 ASP A CA 1
ATOM 695 C C . ASP A 1 89 ? -11.699 -0.731 11.003 1.00 94.88 89 ASP A C 1
ATOM 697 O O . ASP A 1 89 ? -10.537 -0.726 11.431 1.00 94.88 89 ASP A O 1
ATOM 701 N N . ILE A 1 90 ? -12.047 -1.383 9.892 1.00 94.94 90 ILE A N 1
ATOM 702 C CA . ILE A 1 90 ? -11.143 -2.198 9.086 1.00 94.94 90 ILE A CA 1
ATOM 703 C C . ILE A 1 90 ? -11.376 -1.947 7.597 1.00 94.94 90 ILE A C 1
ATOM 705 O O . ILE A 1 90 ? -12.497 -2.006 7.108 1.00 94.94 90 ILE A O 1
ATOM 709 N N . LEU A 1 91 ? -10.283 -1.724 6.874 1.00 96.25 91 LEU A N 1
ATOM 710 C CA . LEU A 1 91 ? -10.248 -1.604 5.427 1.00 96.25 91 LEU A CA 1
ATOM 711 C C . LEU A 1 91 ? -9.269 -2.634 4.864 1.00 96.25 91 LEU A C 1
ATOM 713 O O . LEU A 1 91 ? -8.084 -2.642 5.214 1.00 96.25 91 LEU A O 1
ATOM 717 N N . THR A 1 92 ? -9.769 -3.503 3.994 1.00 96.75 92 THR A N 1
ATOM 718 C CA . THR A 1 92 ? -9.015 -4.614 3.414 1.00 96.75 92 THR A CA 1
ATOM 719 C C . THR A 1 92 ? -8.847 -4.422 1.915 1.00 96.75 92 THR A C 1
ATOM 721 O O . THR A 1 92 ? -9.817 -4.238 1.185 1.00 96.75 92 THR A O 1
ATOM 724 N N . PHE A 1 93 ? -7.608 -4.535 1.451 1.00 97.12 93 PHE A N 1
ATOM 725 C CA . PHE A 1 93 ? -7.248 -4.587 0.043 1.00 97.12 93 PHE A CA 1
ATOM 726 C C . PHE A 1 93 ? -6.857 -6.015 -0.321 1.00 97.12 93 PHE A C 1
ATOM 728 O O . PHE A 1 93 ? -5.849 -6.541 0.158 1.00 97.12 93 PHE A O 1
ATOM 735 N N . GLN A 1 94 ? -7.660 -6.640 -1.170 1.00 96.44 94 GLN A N 1
ATOM 736 C CA . GLN A 1 94 ? -7.372 -7.934 -1.764 1.00 96.44 94 GLN A CA 1
ATOM 737 C C . GLN A 1 94 ? -6.490 -7.748 -2.996 1.00 96.44 94 GLN A C 1
ATOM 739 O O . GLN A 1 94 ? -6.667 -6.810 -3.779 1.00 96.44 94 GLN A O 1
ATOM 744 N N . ASN A 1 95 ? -5.554 -8.677 -3.180 1.00 95.69 95 ASN A N 1
ATOM 745 C CA . ASN A 1 95 ? -4.642 -8.718 -4.318 1.00 95.69 95 ASN A CA 1
ATOM 746 C C . ASN A 1 95 ? -3.799 -7.438 -4.482 1.00 95.69 95 ASN A C 1
ATOM 748 O O . ASN A 1 95 ? -3.570 -7.024 -5.611 1.00 95.69 95 ASN A O 1
ATOM 752 N N . LEU A 1 96 ? -3.337 -6.809 -3.392 1.00 97.31 96 LEU A N 1
ATOM 753 C CA . LEU A 1 96 ? -2.532 -5.584 -3.446 1.00 97.31 96 LEU A CA 1
ATOM 754 C C . LEU A 1 96 ? -1.232 -5.797 -4.235 1.00 97.31 96 LEU A C 1
ATOM 756 O O . LEU A 1 96 ? -0.336 -6.518 -3.790 1.00 97.31 96 LEU A O 1
ATOM 760 N N . TYR A 1 97 ? -1.104 -5.128 -5.379 1.00 97.25 97 TYR A N 1
ATOM 761 C CA . TYR A 1 97 ? 0.127 -5.134 -6.168 1.00 97.25 97 TYR A CA 1
ATOM 762 C C . TYR A 1 97 ? 1.090 -4.045 -5.697 1.00 97.25 97 TYR A C 1
ATOM 764 O O . TYR A 1 97 ? 0.693 -2.905 -5.468 1.00 97.25 97 TYR A O 1
ATOM 772 N N . ILE A 1 98 ? 2.366 -4.400 -5.563 1.00 97.62 98 ILE A N 1
ATOM 773 C CA . ILE A 1 98 ? 3.423 -3.511 -5.076 1.00 97.62 98 ILE A CA 1
ATOM 774 C C . ILE A 1 98 ? 4.652 -3.600 -5.982 1.00 97.62 98 ILE A C 1
ATOM 776 O O . ILE A 1 98 ? 4.977 -4.669 -6.499 1.00 97.62 98 ILE A O 1
ATOM 780 N N . ALA A 1 99 ? 5.371 -2.497 -6.147 1.00 96.69 99 ALA A N 1
ATOM 781 C CA . ALA A 1 99 ? 6.695 -2.483 -6.759 1.00 96.69 99 ALA A CA 1
ATOM 782 C C . ALA A 1 99 ? 7.782 -2.734 -5.701 1.00 96.69 99 ALA A C 1
ATOM 784 O O . ALA A 1 99 ? 7.688 -2.246 -4.571 1.00 96.69 99 ALA A O 1
ATOM 785 N N . SER A 1 100 ? 8.839 -3.468 -6.053 1.00 94.38 100 SER A N 1
ATOM 786 C CA . SER A 1 100 ? 9.987 -3.678 -5.166 1.00 94.38 100 SER A CA 1
ATOM 787 C C . SER A 1 100 ? 11.025 -2.572 -5.323 1.00 94.38 100 SER A C 1
ATOM 789 O O . SER A 1 100 ? 11.558 -2.370 -6.408 1.00 94.38 100 SER A O 1
ATOM 791 N N . SER A 1 101 ? 11.391 -1.916 -4.231 1.00 90.56 101 SER A N 1
ATOM 792 C CA . SER A 1 101 ? 12.508 -0.975 -4.182 1.00 90.56 101 SER A CA 1
ATOM 793 C C . SER A 1 101 ? 13.508 -1.412 -3.111 1.00 90.56 101 SER A C 1
ATOM 795 O O . SER A 1 101 ? 13.837 -0.638 -2.207 1.00 90.56 101 SER A O 1
ATOM 797 N N . PHE A 1 102 ? 13.950 -2.670 -3.195 1.00 83.94 102 PHE A N 1
ATOM 798 C CA . PHE A 1 102 ? 14.857 -3.270 -2.221 1.00 83.94 102 PHE A CA 1
ATOM 799 C C . PHE A 1 102 ? 16.127 -2.423 -2.038 1.00 83.94 102 PHE A C 1
ATOM 801 O O . PHE A 1 102 ? 16.578 -1.728 -2.950 1.00 83.94 102 PHE A O 1
ATOM 808 N N . ASP A 1 103 ? 16.663 -2.450 -0.818 1.00 71.00 103 ASP A N 1
ATOM 809 C CA . ASP A 1 103 ? 17.870 -1.724 -0.402 1.00 71.00 103 ASP A CA 1
ATOM 810 C C . ASP A 1 103 ? 17.759 -0.188 -0.431 1.00 71.00 103 ASP A C 1
ATOM 812 O O . ASP A 1 103 ? 18.765 0.527 -0.377 1.00 71.00 103 ASP A O 1
ATOM 816 N N . ARG A 1 104 ? 16.532 0.354 -0.450 1.00 76.44 104 ARG A N 1
ATOM 817 C CA . ARG A 1 104 ? 16.290 1.797 -0.331 1.00 76.44 104 ARG A CA 1
ATOM 818 C C . ARG A 1 104 ? 15.638 2.158 0.996 1.00 76.44 104 ARG A C 1
ATOM 820 O O . ARG A 1 104 ? 14.527 1.748 1.304 1.00 76.44 104 ARG A O 1
ATOM 827 N N . ASN A 1 105 ? 16.299 3.019 1.765 1.00 79.44 105 ASN A N 1
ATOM 828 C CA . ASN A 1 105 ? 15.740 3.521 3.016 1.00 79.44 105 ASN A CA 1
ATOM 829 C C . ASN A 1 105 ? 14.946 4.816 2.790 1.00 79.44 105 ASN A C 1
ATOM 831 O O . ASN A 1 105 ? 15.527 5.887 2.612 1.00 79.44 105 ASN A O 1
ATOM 835 N N . PHE A 1 106 ? 13.618 4.719 2.848 1.00 83.81 106 PHE A N 1
ATOM 836 C CA . PHE A 1 106 ? 12.705 5.866 2.770 1.00 83.81 106 PHE A CA 1
ATOM 837 C C . PHE A 1 106 ? 12.117 6.282 4.129 1.00 83.81 106 PHE A C 1
ATOM 839 O O . PHE A 1 106 ? 11.257 7.165 4.186 1.00 83.81 106 PHE A O 1
ATOM 846 N N . GLY A 1 107 ? 12.570 5.666 5.228 1.00 87.69 107 GLY A N 1
ATOM 847 C CA . GLY A 1 107 ? 12.017 5.870 6.572 1.00 87.69 107 GLY A CA 1
ATOM 848 C C . GLY A 1 107 ? 10.663 5.187 6.816 1.00 87.69 107 GLY A C 1
ATOM 849 O O . GLY A 1 107 ? 10.050 5.406 7.862 1.00 87.69 107 GLY A O 1
ATOM 850 N N . CYS A 1 108 ? 10.205 4.360 5.875 1.00 93.62 108 CYS A N 1
ATOM 851 C CA . CYS A 1 108 ? 9.002 3.533 5.946 1.00 93.62 108 CYS A CA 1
ATOM 852 C C . CYS A 1 108 ? 9.272 2.167 5.297 1.00 93.62 108 CYS A C 1
ATOM 854 O O . CYS A 1 108 ? 10.264 2.013 4.583 1.00 93.62 108 CYS A O 1
ATOM 856 N N . ASP A 1 109 ? 8.406 1.193 5.568 1.00 95.88 109 ASP A N 1
ATOM 857 C CA . ASP A 1 109 ? 8.491 -0.153 4.996 1.00 95.88 109 ASP A CA 1
ATOM 858 C C . ASP A 1 109 ? 7.706 -0.244 3.680 1.00 95.88 109 ASP A C 1
ATOM 860 O O . ASP A 1 109 ? 8.150 -0.896 2.736 1.00 95.88 109 ASP A O 1
ATOM 864 N N . LEU A 1 110 ? 6.560 0.444 3.611 1.00 97.12 110 LEU A N 1
ATOM 865 C CA . LEU A 1 110 ? 5.650 0.444 2.468 1.00 97.12 110 LEU A CA 1
ATOM 866 C C . LEU A 1 110 ? 5.164 1.868 2.165 1.00 97.12 110 LEU A C 1
ATOM 868 O O . LEU A 1 110 ? 4.615 2.546 3.030 1.00 97.12 110 LEU A O 1
ATOM 872 N N . ILE A 1 111 ? 5.334 2.318 0.929 1.00 97.12 111 ILE A N 1
ATOM 873 C CA . ILE A 1 111 ? 4.665 3.509 0.402 1.00 97.12 111 ILE A CA 1
ATOM 874 C C . ILE A 1 111 ? 3.318 3.062 -0.159 1.00 97.12 111 ILE A C 1
ATOM 876 O O . ILE A 1 111 ? 3.276 2.128 -0.954 1.00 97.12 111 ILE A O 1
ATOM 880 N N . LEU A 1 112 ? 2.233 3.711 0.252 1.00 97.25 112 LEU A N 1
ATOM 881 C CA . LEU A 1 112 ? 0.881 3.503 -0.258 1.00 97.25 112 LEU A CA 1
ATOM 882 C C . LEU A 1 112 ? 0.572 4.600 -1.274 1.00 97.25 112 LEU A C 1
ATOM 884 O O . LEU A 1 112 ? 0.619 5.782 -0.926 1.00 97.25 112 LEU A O 1
ATOM 888 N N . SER A 1 113 ? 0.264 4.214 -2.511 1.00 95.62 113 SER A N 1
ATOM 889 C CA . SER A 1 113 ? -0.139 5.163 -3.547 1.00 95.62 113 SER A CA 1
ATOM 890 C C . SER A 1 113 ? -1.551 5.674 -3.294 1.00 95.62 113 SER A C 1
ATOM 892 O O . SER A 1 113 ? -2.428 4.903 -2.923 1.00 95.62 113 SER A O 1
ATOM 894 N N . ALA A 1 114 ? -1.825 6.952 -3.555 1.00 92.88 114 ALA A N 1
ATOM 895 C CA . ALA A 1 114 ? -3.205 7.451 -3.511 1.00 92.88 114 ALA A CA 1
ATOM 896 C C . ALA A 1 114 ? -4.140 6.696 -4.467 1.00 92.88 114 ALA A C 1
ATOM 898 O O . ALA A 1 114 ? -5.320 6.521 -4.174 1.00 92.88 114 ALA A O 1
ATOM 899 N N . THR A 1 115 ? -3.605 6.200 -5.583 1.00 92.94 115 THR A N 1
ATOM 900 C CA . THR A 1 115 ? -4.361 5.446 -6.587 1.00 92.94 115 THR A CA 1
ATOM 901 C C . THR A 1 115 ? -4.984 4.159 -6.033 1.00 92.94 115 THR A C 1
ATOM 903 O O . THR A 1 115 ? -6.060 3.763 -6.479 1.00 92.94 115 THR A O 1
ATOM 906 N N . MET A 1 116 ? -4.392 3.548 -4.995 1.00 94.62 116 MET A N 1
ATOM 907 C CA . MET A 1 116 ? -4.972 2.371 -4.339 1.00 94.62 116 MET A CA 1
ATOM 908 C C . MET A 1 116 ? -6.220 2.685 -3.505 1.00 94.62 116 MET A C 1
ATOM 910 O O . MET A 1 116 ? -6.844 1.754 -3.024 1.00 94.62 116 MET A O 1
ATOM 914 N N . PHE A 1 117 ? -6.558 3.960 -3.301 1.00 93.69 117 PHE A N 1
ATOM 915 C CA . PHE A 1 117 ? -7.762 4.420 -2.600 1.00 93.69 117 PHE A CA 1
ATOM 916 C C . PHE A 1 117 ? -8.798 4.989 -3.585 1.00 93.69 117 PHE A C 1
ATOM 918 O O . PHE A 1 117 ? -9.607 5.841 -3.224 1.00 93.69 117 PHE A O 1
ATOM 925 N N . SER A 1 118 ? -8.769 4.560 -4.851 1.00 88.88 118 SER A N 1
ATOM 926 C CA . SER A 1 118 ? -9.812 4.910 -5.821 1.00 88.88 118 SER A CA 1
ATOM 927 C C . SER A 1 118 ? -11.195 4.552 -5.276 1.00 88.88 118 SER A C 1
ATOM 929 O O . SER A 1 118 ? -11.380 3.487 -4.683 1.00 88.88 118 SER A O 1
ATOM 931 N N . HIS A 1 119 ? -12.162 5.443 -5.504 1.00 87.06 119 HIS A N 1
ATOM 932 C CA . HIS A 1 119 ? -13.532 5.367 -4.973 1.00 87.06 119 HIS A CA 1
ATOM 933 C C . HIS A 1 119 ? -13.650 5.546 -3.450 1.00 87.06 119 HIS A C 1
ATOM 935 O O . HIS A 1 119 ? -14.677 5.202 -2.869 1.00 87.06 119 HIS A O 1
ATOM 941 N N . MET A 1 120 ? -12.627 6.114 -2.812 1.00 93.31 120 MET A N 1
ATOM 942 C CA . MET A 1 120 ? -12.652 6.552 -1.417 1.00 93.31 120 MET A CA 1
ATOM 943 C C . MET A 1 120 ? -12.307 8.035 -1.342 1.00 93.31 120 MET A C 1
ATOM 945 O O . MET A 1 120 ? -11.539 8.542 -2.162 1.00 93.31 120 MET A O 1
ATOM 949 N N . ASP A 1 121 ? -12.800 8.707 -0.308 1.00 94.94 121 ASP A N 1
ATOM 950 C CA . ASP A 1 121 ? -12.303 10.032 0.047 1.00 94.94 121 ASP A CA 1
ATOM 951 C C . ASP A 1 121 ? -11.193 9.892 1.085 1.00 94.94 121 ASP A C 1
ATOM 953 O O . ASP A 1 121 ? -11.293 9.109 2.029 1.00 94.94 121 ASP A O 1
ATOM 957 N N . TYR A 1 122 ? -10.124 10.673 0.955 1.00 95.25 122 TYR A N 1
ATOM 958 C CA . TYR A 1 122 ? -9.075 10.721 1.966 1.00 95.25 122 TYR A CA 1
ATOM 959 C C . TYR A 1 122 ? -8.658 12.155 2.281 1.00 95.25 122 TYR A C 1
ATOM 961 O O . TYR A 1 122 ? -8.642 13.040 1.428 1.00 95.25 122 TYR A O 1
ATOM 969 N N . SER A 1 123 ? -8.287 12.399 3.536 1.00 95.69 123 SER A N 1
ATOM 970 C CA . SER A 1 123 ? -7.795 13.699 3.988 1.00 95.69 123 SER A CA 1
ATOM 971 C C . SER A 1 123 ? -6.740 13.563 5.082 1.00 95.69 123 SER A C 1
ATOM 973 O O . SER A 1 123 ? -6.779 12.655 5.915 1.00 95.69 123 SER A O 1
ATOM 975 N N . ILE A 1 124 ? -5.784 14.495 5.094 1.00 94.88 124 ILE A N 1
ATOM 976 C CA . ILE A 1 124 ? -4.819 14.646 6.187 1.00 94.88 124 ILE A CA 1
ATOM 977 C C . ILE A 1 124 ? -5.310 15.759 7.115 1.00 94.88 124 ILE A C 1
ATOM 979 O O . ILE A 1 124 ? -5.315 16.939 6.764 1.00 94.88 124 ILE A O 1
ATOM 983 N N . LEU A 1 125 ? -5.701 15.382 8.329 1.00 94.38 125 LEU A N 1
ATOM 984 C CA . LEU A 1 125 ? -6.205 16.279 9.363 1.00 94.38 125 LEU A CA 1
ATOM 985 C C . LEU A 1 125 ? -5.087 16.597 10.358 1.00 94.38 125 LEU A C 1
ATOM 987 O O . LEU A 1 125 ? -4.842 15.845 11.296 1.00 94.38 125 LEU A O 1
ATOM 991 N N . ASN A 1 126 ? -4.396 17.723 10.170 1.00 90.00 126 ASN A N 1
ATOM 992 C CA . ASN A 1 126 ? -3.175 18.036 10.928 1.00 90.00 126 ASN A CA 1
ATOM 993 C C . ASN A 1 126 ? -3.390 18.412 12.406 1.00 90.00 126 ASN A C 1
ATOM 995 O O . ASN A 1 126 ? -2.435 18.366 13.178 1.00 90.00 126 ASN A O 1
ATOM 999 N N . ARG A 1 127 ? -4.606 18.816 12.799 1.00 85.56 127 ARG A N 1
ATOM 1000 C CA . ARG A 1 127 ? -4.910 19.402 14.124 1.00 85.56 127 ARG A CA 1
ATOM 1001 C C . ARG A 1 127 ? -5.965 18.624 14.918 1.00 85.56 127 ARG A C 1
ATOM 1003 O O . ARG A 1 127 ? -6.615 19.180 15.799 1.00 85.56 127 ARG A O 1
ATOM 1010 N N . MET A 1 128 ? -6.169 17.349 14.607 1.00 82.06 128 MET A N 1
ATOM 1011 C CA . MET A 1 128 ? -7.217 16.545 15.230 1.00 82.06 128 MET A CA 1
ATOM 1012 C C . MET A 1 128 ? -6.745 16.000 16.587 1.00 82.06 128 MET A C 1
ATOM 1014 O O . MET A 1 128 ? -5.892 15.114 16.660 1.00 82.06 128 MET A O 1
ATOM 1018 N N . GLY A 1 129 ? -7.276 16.559 17.679 1.00 74.12 129 GLY A N 1
ATOM 1019 C CA . GLY A 1 129 ? -6.934 16.130 19.043 1.00 74.12 129 GLY A CA 1
ATOM 1020 C C . GLY A 1 129 ? -5.438 16.247 19.362 1.00 74.12 129 GLY A C 1
ATOM 1021 O O . GLY A 1 129 ? -4.867 15.332 19.943 1.00 74.12 129 GLY A O 1
ATOM 1022 N N . ASN A 1 130 ? -4.789 17.336 18.928 1.00 81.75 130 ASN A N 1
ATOM 1023 C CA . ASN A 1 130 ? -3.338 17.575 19.047 1.00 81.75 130 ASN A CA 1
ATOM 1024 C C . ASN A 1 130 ? -2.438 16.574 18.292 1.00 81.75 130 ASN A C 1
ATOM 1026 O O . ASN A 1 130 ? -1.235 16.515 18.538 1.00 81.75 130 ASN A O 1
ATOM 1030 N N . SER A 1 131 ? -2.997 15.812 17.350 1.00 87.06 131 SER A N 1
ATOM 1031 C CA . SER A 1 131 ? -2.259 14.892 16.481 1.00 87.06 131 SER A CA 1
ATOM 1032 C C . SER A 1 131 ? -2.663 15.073 15.018 1.00 87.06 131 SER A C 1
ATOM 1034 O O . SER A 1 131 ? -3.766 15.533 14.714 1.00 87.06 131 SER A O 1
ATOM 1036 N N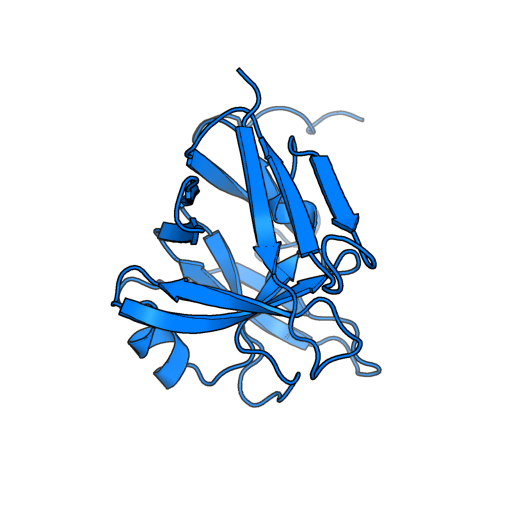 . SER A 1 132 ? -1.770 14.714 14.098 1.00 93.75 132 SER A N 1
ATOM 1037 C CA . SER A 1 132 ? -2.119 14.612 12.682 1.00 93.75 132 SER A CA 1
ATOM 1038 C C . SER A 1 132 ? -2.708 13.231 12.397 1.00 93.75 132 SER A C 1
ATOM 1040 O O . SER A 1 132 ? -2.230 12.231 12.936 1.00 93.75 132 SER A O 1
ATOM 1042 N N . ARG A 1 133 ? -3.753 13.160 11.571 1.00 95.56 133 ARG A N 1
ATOM 1043 C CA . ARG A 1 133 ? -4.452 11.911 11.235 1.00 95.56 133 ARG A CA 1
ATOM 1044 C C . ARG A 1 133 ? -4.684 11.789 9.735 1.00 95.56 133 ARG A C 1
ATOM 1046 O O . ARG A 1 133 ? -4.984 12.784 9.083 1.00 95.56 133 ARG A O 1
ATOM 1053 N N . LEU A 1 134 ? -4.562 10.575 9.210 1.00 96.38 134 LEU A N 1
ATOM 1054 C CA . LEU A 1 134 ? -5.082 10.198 7.901 1.00 96.38 134 LEU A CA 1
ATOM 1055 C C . LEU A 1 134 ? -6.512 9.697 8.102 1.00 96.38 134 LEU A C 1
ATOM 1057 O O . LEU A 1 134 ? -6.723 8.723 8.822 1.00 96.38 134 LEU A O 1
ATOM 1061 N N . ARG A 1 135 ? -7.479 10.380 7.497 1.00 96.25 135 ARG A N 1
ATOM 1062 C CA . ARG A 1 135 ? -8.888 9.989 7.469 1.00 96.25 135 ARG A CA 1
ATOM 1063 C C . ARG A 1 135 ? -9.202 9.423 6.091 1.00 96.25 135 ARG A C 1
ATOM 1065 O O . ARG A 1 135 ? -8.891 10.082 5.105 1.00 96.25 135 ARG A O 1
ATOM 1072 N N . ILE A 1 136 ? -9.806 8.242 6.049 1.00 96.62 136 ILE A N 1
ATOM 1073 C CA . ILE A 1 136 ? -10.260 7.559 4.836 1.00 96.62 136 ILE A CA 1
ATOM 1074 C C . ILE A 1 136 ? -11.753 7.286 5.006 1.00 96.62 136 ILE A C 1
ATOM 1076 O O . ILE A 1 136 ? -12.152 6.669 5.993 1.00 96.62 136 ILE A O 1
ATOM 1080 N N . GLU A 1 137 ? -12.567 7.757 4.072 1.00 96.44 137 GLU A N 1
ATOM 1081 C CA . GLU A 1 137 ? -14.002 7.498 4.007 1.00 96.44 137 GLU A CA 1
ATOM 1082 C C . GLU A 1 137 ? -14.281 6.512 2.883 1.00 96.44 137 GLU A C 1
ATOM 1084 O O . GLU A 1 137 ? -13.813 6.683 1.758 1.00 96.44 137 GLU A O 1
ATOM 1089 N N . TYR A 1 138 ? -15.014 5.456 3.207 1.00 94.69 138 TYR A N 1
ATOM 1090 C CA . TYR A 1 138 ? -15.203 4.309 2.330 1.00 94.69 138 TYR A CA 1
ATOM 1091 C C . TYR A 1 138 ? -16.566 3.669 2.599 1.00 94.69 138 TYR A C 1
ATOM 1093 O O . TYR A 1 138 ? -17.155 3.846 3.665 1.00 94.69 138 TYR A O 1
ATOM 1101 N N . ASP A 1 139 ? -17.102 2.931 1.635 1.00 93.06 139 ASP A N 1
ATOM 1102 C CA . ASP A 1 139 ? -18.447 2.352 1.710 1.00 93.06 139 ASP A CA 1
ATOM 1103 C C . ASP A 1 139 ? -18.456 0.820 1.859 1.00 93.06 139 ASP A C 1
ATOM 1105 O O . ASP A 1 139 ? -19.518 0.239 2.114 1.00 93.06 139 ASP A O 1
ATOM 1109 N N . ARG A 1 140 ? -17.289 0.163 1.751 1.00 91.94 140 ARG A N 1
ATOM 1110 C CA . ARG A 1 140 ? -17.114 -1.300 1.842 1.00 91.94 140 ARG A CA 1
ATOM 1111 C C . ARG A 1 140 ? -15.871 -1.692 2.639 1.00 91.94 140 ARG A C 1
ATOM 1113 O O . ARG A 1 140 ? -14.837 -1.066 2.523 1.00 91.94 140 ARG A O 1
ATOM 1120 N N . ASP A 1 141 ? -15.905 -2.797 3.372 1.00 93.62 141 ASP A N 1
ATOM 1121 C CA . ASP A 1 141 ? -14.721 -3.230 4.144 1.00 93.62 141 ASP A CA 1
ATOM 1122 C C . ASP A 1 141 ? -13.629 -3.874 3.283 1.00 93.62 141 ASP A C 1
ATOM 1124 O O . ASP A 1 141 ? -12.501 -4.064 3.741 1.00 93.62 141 ASP A O 1
ATOM 1128 N N . VAL A 1 142 ? -13.967 -4.244 2.046 1.00 95.06 142 VAL A N 1
ATOM 1129 C CA . VAL A 1 142 ? -13.096 -4.991 1.141 1.00 95.06 142 VAL A CA 1
ATOM 1130 C C . VAL A 1 142 ? -13.117 -4.355 -0.242 1.00 95.06 142 VAL A C 1
ATOM 1132 O O . VAL A 1 142 ? -14.184 -4.181 -0.830 1.00 95.06 142 VAL A O 1
ATOM 1135 N N . TYR A 1 143 ? -11.925 -4.082 -0.766 1.00 95.25 143 TYR A N 1
ATOM 1136 C CA . TYR A 1 143 ? -11.681 -3.650 -2.139 1.00 95.25 143 TYR A CA 1
ATOM 1137 C C . TYR A 1 143 ? -10.647 -4.560 -2.789 1.00 95.25 143 TYR A C 1
ATOM 1139 O O . TYR A 1 143 ? -9.763 -5.092 -2.120 1.00 95.25 143 TYR A O 1
ATOM 1147 N N . TYR A 1 144 ? -10.733 -4.718 -4.102 1.00 94.12 144 TYR A N 1
ATOM 1148 C CA . TYR A 1 144 ? -9.761 -5.467 -4.892 1.00 94.12 144 TYR A CA 1
ATOM 1149 C C . TYR A 1 144 ? -8.865 -4.482 -5.618 1.00 94.12 144 TYR A C 1
ATOM 1151 O O . TYR A 1 144 ? -9.368 -3.509 -6.170 1.00 94.12 144 TYR A O 1
ATOM 1159 N N . THR A 1 145 ? -7.555 -4.712 -5.643 1.00 93.38 145 THR A N 1
ATOM 1160 C CA . THR A 1 145 ? -6.682 -3.901 -6.500 1.00 93.38 145 THR A CA 1
ATOM 1161 C C . THR A 1 145 ? -6.446 -4.581 -7.835 1.00 93.38 145 THR A C 1
ATOM 1163 O O . THR A 1 145 ? -6.311 -5.803 -7.893 1.00 93.38 145 THR A O 1
ATOM 1166 N N . GLN A 1 146 ? -6.371 -3.789 -8.899 1.00 92.25 146 GLN A N 1
ATOM 1167 C CA . GLN A 1 146 ? -6.029 -4.250 -10.240 1.00 92.25 146 GLN A CA 1
ATOM 1168 C C . GLN A 1 146 ? -4.892 -3.403 -10.819 1.00 92.25 146 GLN A C 1
ATOM 1170 O O . GLN A 1 146 ? -4.718 -2.233 -10.468 1.00 92.25 146 GLN A O 1
ATOM 1175 N N . MET A 1 147 ? -4.103 -4.009 -11.708 1.00 92.19 147 MET A N 1
ATOM 1176 C CA . MET A 1 147 ? -3.017 -3.339 -12.425 1.00 92.19 147 MET A CA 1
ATOM 1177 C C . MET A 1 147 ? -3.530 -2.757 -13.737 1.00 92.19 147 MET A C 1
ATOM 1179 O O . MET A 1 147 ? -4.088 -3.481 -14.556 1.00 92.19 147 MET A O 1
ATOM 1183 N N . ILE A 1 148 ? -3.227 -1.489 -13.991 1.00 91.06 148 ILE A N 1
ATOM 1184 C CA . ILE A 1 148 ? -3.384 -0.890 -15.314 1.00 91.06 148 ILE A CA 1
ATOM 1185 C C . ILE A 1 148 ? -2.057 -1.035 -16.049 1.00 91.06 148 ILE A C 1
ATOM 1187 O O . ILE A 1 148 ? -1.013 -0.568 -15.582 1.00 91.06 148 ILE A O 1
ATOM 1191 N N . LEU A 1 149 ? -2.080 -1.741 -17.176 1.00 89.81 149 LEU A N 1
ATOM 1192 C CA . LEU A 1 149 ? -0.886 -2.035 -17.961 1.00 89.81 149 LEU A CA 1
ATOM 1193 C C . LEU A 1 149 ? -0.585 -0.903 -18.940 1.00 89.81 149 LEU A C 1
ATOM 1195 O O . LEU A 1 149 ? -1.486 -0.291 -19.507 1.00 89.81 149 LEU A O 1
ATOM 1199 N N . ASN A 1 150 ? 0.700 -0.676 -19.189 1.00 88.12 150 ASN A N 1
ATOM 1200 C CA . ASN A 1 150 ? 1.131 0.261 -20.208 1.00 88.12 150 ASN A CA 1
ATOM 1201 C C . ASN A 1 150 ? 0.722 -0.253 -21.601 1.00 88.12 150 ASN A C 1
ATOM 1203 O O . ASN A 1 150 ? 1.127 -1.346 -22.009 1.00 88.12 150 ASN A O 1
ATOM 1207 N N . GLN A 1 151 ? -0.018 0.563 -22.354 1.00 84.25 151 GLN A N 1
ATOM 1208 C CA . GLN A 1 151 ? -0.558 0.196 -23.672 1.00 84.25 151 GLN A CA 1
ATOM 1209 C C . GLN A 1 151 ? 0.526 -0.176 -24.700 1.00 84.25 151 GLN A C 1
ATOM 1211 O O . GLN A 1 151 ? 0.301 -1.011 -25.571 1.00 84.25 151 GLN A O 1
ATOM 1216 N N . GLN A 1 152 ? 1.725 0.405 -24.593 1.00 84.94 152 GLN A N 1
ATOM 1217 C CA . GLN A 1 152 ? 2.840 0.137 -25.509 1.00 84.94 152 GLN A CA 1
ATOM 1218 C C . GLN A 1 152 ? 3.731 -1.024 -25.039 1.00 84.94 152 GLN A C 1
ATOM 1220 O O . GLN A 1 152 ? 4.498 -1.581 -25.824 1.00 84.94 152 GLN A O 1
ATOM 1225 N N . ARG A 1 153 ? 3.674 -1.380 -23.749 1.00 84.31 153 ARG A N 1
ATOM 1226 C CA . ARG A 1 153 ? 4.508 -2.411 -23.114 1.00 84.31 153 ARG A CA 1
ATOM 1227 C C . ARG A 1 153 ? 3.669 -3.217 -22.128 1.00 84.31 153 ARG A C 1
ATOM 1229 O O . ARG A 1 153 ? 3.746 -3.005 -20.925 1.00 84.31 153 ARG A O 1
ATOM 1236 N N . THR A 1 154 ? 2.939 -4.209 -22.627 1.00 75.81 154 THR A N 1
ATOM 1237 C CA . THR A 1 154 ? 1.981 -5.033 -21.854 1.00 75.81 154 THR A CA 1
ATOM 1238 C C . THR A 1 154 ? 2.588 -5.814 -20.669 1.00 75.81 154 THR A C 1
ATOM 1240 O O . THR A 1 154 ? 1.869 -6.325 -19.804 1.00 75.81 154 THR A O 1
ATOM 1243 N N . GLY A 1 155 ? 3.919 -5.916 -20.590 1.00 86.19 155 GLY A N 1
ATOM 1244 C CA . GLY A 1 155 ? 4.652 -6.455 -19.436 1.00 86.19 155 GLY A CA 1
ATOM 1245 C C . GLY A 1 155 ? 4.934 -5.444 -18.316 1.00 86.19 155 GLY A C 1
ATOM 1246 O O . GLY A 1 155 ? 5.426 -5.839 -17.260 1.00 86.19 155 GLY A O 1
ATOM 1247 N N . VAL A 1 156 ? 4.642 -4.160 -18.534 1.00 90.44 156 VAL A N 1
ATOM 1248 C CA . VAL A 1 156 ? 4.929 -3.055 -17.615 1.00 90.44 156 VAL A CA 1
ATOM 1249 C C . VAL A 1 156 ? 3.621 -2.502 -17.057 1.00 90.44 156 VAL A C 1
ATOM 1251 O O . VAL A 1 156 ? 2.717 -2.146 -17.807 1.00 90.44 156 VAL A O 1
ATOM 1254 N N . VAL A 1 157 ? 3.528 -2.434 -15.736 1.00 92.06 157 VAL A N 1
ATOM 1255 C CA . VAL A 1 157 ? 2.440 -1.779 -15.010 1.00 92.06 157 VAL A CA 1
ATOM 1256 C C . VAL A 1 157 ? 2.659 -0.271 -15.070 1.00 92.06 157 VAL A C 1
ATOM 1258 O O . VAL A 1 157 ? 3.779 0.201 -14.881 1.00 92.06 157 VAL A O 1
ATOM 1261 N N . GLU A 1 158 ? 1.597 0.477 -15.340 1.00 89.38 158 GLU A N 1
ATOM 1262 C CA . GLU A 1 158 ? 1.605 1.938 -15.308 1.00 89.38 158 GLU A CA 1
ATOM 1263 C C . GLU A 1 158 ? 1.158 2.469 -13.945 1.00 89.38 158 GLU A C 1
ATOM 1265 O O . GLU A 1 158 ? 1.774 3.382 -13.408 1.00 89.38 158 GLU A O 1
ATOM 1270 N N . ARG A 1 159 ? 0.100 1.882 -13.380 1.00 90.62 159 ARG A N 1
ATOM 1271 C CA . ARG A 1 159 ? -0.489 2.262 -12.090 1.00 90.62 159 ARG A CA 1
ATOM 1272 C C . ARG A 1 159 ? -1.386 1.146 -11.562 1.00 90.62 159 ARG A C 1
ATOM 1274 O O . ARG A 1 159 ? -1.663 0.186 -12.284 1.00 90.62 159 ARG A O 1
ATOM 1281 N N . ILE A 1 160 ? -1.875 1.289 -10.336 1.00 90.56 160 ILE A N 1
ATOM 1282 C CA . ILE A 1 160 ? -2.933 0.425 -9.791 1.00 90.56 160 ILE A CA 1
ATOM 1283 C C . ILE A 1 160 ? -4.152 1.231 -9.375 1.00 90.56 160 ILE A C 1
ATOM 1285 O O . ILE A 1 160 ? -4.016 2.397 -9.030 1.00 90.56 160 ILE A O 1
ATOM 1289 N N . TYR A 1 161 ? -5.317 0.593 -9.350 1.00 90.81 161 TYR A N 1
ATOM 1290 C CA . TYR A 1 161 ? -6.531 1.153 -8.759 1.00 90.81 161 TYR A CA 1
ATOM 1291 C C . TYR A 1 161 ? -7.223 0.121 -7.877 1.00 90.81 161 TYR A C 1
ATOM 1293 O O . TYR A 1 161 ? -7.074 -1.084 -8.094 1.00 90.81 161 TYR A O 1
ATOM 1301 N N . SER A 1 162 ? -7.962 0.595 -6.877 1.00 86.50 162 SER A N 1
ATOM 1302 C CA . SER A 1 162 ? -8.919 -0.213 -6.123 1.00 86.50 162 SER A CA 1
ATOM 1303 C C . SER A 1 162 ? -10.294 -0.188 -6.776 1.00 86.50 162 SER A C 1
ATOM 1305 O O . SER A 1 162 ? -10.727 0.848 -7.268 1.00 86.50 162 SER A O 1
ATOM 1307 N N . PHE A 1 163 ? -10.991 -1.315 -6.703 1.00 84.75 163 PHE A N 1
ATOM 1308 C CA . PHE A 1 163 ? -12.341 -1.516 -7.209 1.00 84.75 163 PHE A CA 1
ATOM 1309 C C . PHE A 1 163 ? -13.205 -2.192 -6.158 1.00 84.75 163 PHE A C 1
ATOM 1311 O O . PHE A 1 163 ? -12.719 -2.873 -5.246 1.00 84.75 163 PHE A O 1
ATOM 1318 N N . ALA A 1 164 ? -14.510 -1.997 -6.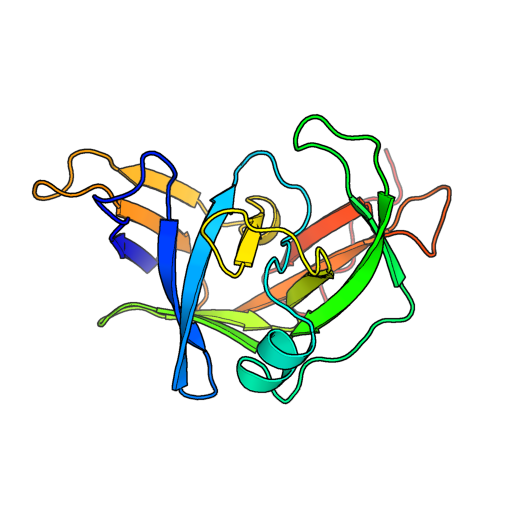292 1.00 76.06 164 ALA A N 1
ATOM 1319 C CA . ALA A 1 164 ? -15.473 -2.432 -5.298 1.00 76.06 164 ALA A CA 1
ATOM 1320 C C . ALA A 1 164 ? -15.797 -3.936 -5.414 1.00 76.06 164 ALA A C 1
ATOM 1322 O O . ALA A 1 164 ? -16.386 -4.522 -4.499 1.00 76.06 164 ALA A O 1
ATOM 1323 N N . SER A 1 165 ? -15.420 -4.561 -6.531 1.00 72.38 165 SER A N 1
ATOM 1324 C CA . SER A 1 165 ? -15.522 -5.995 -6.794 1.00 72.38 165 SER A CA 1
ATOM 1325 C C . SER A 1 165 ? -14.315 -6.492 -7.598 1.00 72.38 165 SER A C 1
ATOM 1327 O O . SER A 1 165 ? -13.594 -5.709 -8.212 1.00 72.38 165 SER A O 1
ATOM 1329 N N . GLU A 1 166 ? -14.081 -7.806 -7.591 1.00 68.25 166 GLU A N 1
ATOM 1330 C CA . GLU A 1 166 ? -12.958 -8.430 -8.308 1.00 68.25 166 GLU A CA 1
ATOM 1331 C C . GLU A 1 166 ? -13.068 -8.281 -9.839 1.00 68.25 166 GLU A C 1
ATOM 1333 O O . GLU A 1 166 ? -12.053 -8.283 -10.527 1.00 68.25 166 GLU A O 1
ATOM 1338 N N . THR A 1 167 ? -14.289 -8.117 -10.364 1.00 58.34 167 THR A N 1
ATOM 1339 C CA . THR A 1 167 ? -14.639 -8.214 -11.795 1.00 58.34 167 THR A CA 1
ATOM 1340 C C . THR A 1 167 ? -14.990 -6.887 -12.465 1.00 58.34 167 THR A C 1
ATOM 1342 O O . THR A 1 167 ? -15.418 -6.891 -13.617 1.00 58.34 167 THR A O 1
ATOM 1345 N N . GLU A 1 168 ? -14.773 -5.743 -11.813 1.00 55.94 168 GLU A N 1
ATOM 1346 C CA . GLU A 1 168 ? -14.879 -4.422 -12.455 1.00 55.94 168 GLU A CA 1
ATOM 1347 C C . GLU A 1 168 ? -13.689 -4.157 -13.410 1.00 55.94 168 GLU A C 1
ATOM 1349 O O . GLU A 1 168 ? -13.026 -3.131 -13.355 1.00 55.94 168 GLU A O 1
ATOM 1354 N N . GLU A 1 169 ? -13.410 -5.098 -14.317 1.00 56.59 169 GLU A N 1
ATOM 1355 C CA . GLU A 1 169 ? -12.734 -4.833 -15.585 1.00 56.59 169 GLU A CA 1
ATOM 1356 C C . GLU A 1 169 ? -13.807 -4.406 -16.586 1.00 56.59 169 GLU A C 1
ATOM 1358 O O . GLU A 1 169 ? -14.462 -5.236 -17.206 1.00 56.59 169 GLU A O 1
ATOM 1363 N N . THR A 1 170 ? -14.059 -3.110 -16.719 1.00 46.16 170 THR A N 1
ATOM 1364 C CA . THR A 1 170 ? -14.550 -2.501 -17.966 1.00 46.16 170 THR A CA 1
ATOM 1365 C C . THR A 1 170 ? -14.690 -1.006 -17.740 1.00 46.16 170 THR A C 1
ATOM 1367 O O . THR A 1 170 ? -15.556 -0.577 -16.995 1.00 46.16 170 THR A O 1
ATOM 1370 N N . MET A 1 171 ? -13.817 -0.228 -18.377 1.00 40.44 171 MET A N 1
ATOM 1371 C CA . MET A 1 171 ? -14.071 1.057 -19.047 1.00 40.44 171 MET A CA 1
ATOM 1372 C C . MET A 1 171 ? -12.725 1.774 -19.177 1.00 40.44 171 MET A C 1
ATOM 1374 O O . MET A 1 171 ? -12.336 2.532 -18.296 1.00 40.44 171 MET A O 1
ATOM 1378 N N . ASN A 1 172 ? -11.984 1.463 -20.246 1.00 38.97 172 ASN A N 1
ATOM 1379 C CA . ASN A 1 172 ? -11.244 2.437 -21.059 1.00 38.97 172 ASN A CA 1
ATOM 1380 C C . ASN A 1 172 ? -10.542 1.718 -22.216 1.00 38.97 172 ASN A C 1
ATOM 1382 O O . ASN A 1 172 ? -9.322 1.622 -22.267 1.00 38.97 172 ASN A O 1
ATOM 1386 N N . ASP A 1 173 ? -11.363 1.238 -23.151 1.00 41.19 173 ASP A N 1
ATOM 1387 C CA . ASP A 1 173 ? -10.939 0.876 -24.508 1.00 41.19 173 ASP A CA 1
ATOM 1388 C C . ASP A 1 173 ? -11.499 1.856 -25.557 1.00 41.19 173 ASP A C 1
ATOM 1390 O O . ASP A 1 173 ? -11.493 1.540 -26.736 1.00 41.19 173 ASP A O 1
ATOM 1394 N N . ASN A 1 174 ? -11.996 3.040 -25.162 1.00 33.81 174 ASN A N 1
ATOM 1395 C CA . ASN A 1 174 ? -12.403 4.102 -26.096 1.00 33.81 174 ASN A CA 1
ATOM 1396 C C . ASN A 1 174 ? -12.502 5.475 -25.402 1.00 33.81 174 ASN A C 1
ATOM 1398 O O . ASN A 1 174 ? -13.584 5.799 -24.917 1.00 33.81 174 ASN A O 1
ATOM 1402 N N . ILE A 1 175 ? -11.419 6.269 -25.398 1.00 37.38 175 ILE A N 1
ATOM 1403 C CA . ILE A 1 175 ? -11.402 7.712 -25.747 1.00 37.38 175 ILE A CA 1
ATOM 1404 C C . ILE A 1 175 ? -10.043 8.016 -26.381 1.00 37.38 175 ILE A C 1
ATOM 1406 O O . ILE A 1 175 ? -9.021 7.688 -25.739 1.00 37.38 175 ILE A O 1
#

pLDDT: mean 89.71, std 12.19, range [33.81, 98.12]